Protein AF-A0A6A4H9E5-F1 (afdb_monomer_lite)

pLDDT: mean 71.9, std 19.58, range [33.72, 97.0]

Organism: NCBI:txid1447944

Secondary structure (DSSP, 8-state):
----SEEE-TT--EEEEE-S--S-STT--S-----EEEEE-TT--EEEEES---EEEESS--TT--EEEEEEEEHHHHHHHHTT-TT-SEEEEEEEE--TTS---EE-TT--EEEE----TT-HHHHHTEE-TT--EEEE---GGG--HHHHHHHHTTS-TTSEEEEE-SSTT-EEEEE--

Sequence (181 aa):
MLFASQRKFPELRQLQISSSENSPAIGFREEWHHPRFFVTCPKLRSLVVRNIDIALRFTQPCDGVEYIALQGISSACAALILGNCLNVQDIILNVTRAESSEWEPHTFHRARMLEIRSLKNRMGPMLDSFTMPELTDLLLYIPNTYRSPFYIYRIVRLIPLSQSSFLDSPHPSFNRLRNIG

Foldseek 3Di:
DPADQEEEDAADAEDEAEDPPPPLPPDDPDDDPFSQHEYEYQNHAEYHYYSDQHNDAYPAANLNHAYYAYASYALLSVQNVCQSHLQYAEYHDHHPYADLPRAAAGENARHQEYAYADCDPHCLSNLVSYAYPNHFWYWYFDAPVPPDVVSVVSVCVNDPVPFWDFDDDPDSGTTTIGGDD

Structure (mmCIF, N/CA/C/O backbone):
data_AF-A0A6A4H9E5-F1
#
_entry.id   AF-A0A6A4H9E5-F1
#
loop_
_atom_site.group_PDB
_atom_site.id
_atom_site.type_symbol
_atom_site.label_atom_id
_atom_site.label_alt_id
_atom_site.label_comp_id
_atom_site.label_asym_id
_atom_site.label_entity_id
_atom_site.label_seq_id
_atom_site.pdbx_PDB_ins_code
_atom_site.Cartn_x
_atom_site.Cartn_y
_atom_site.Cartn_z
_atom_site.occupancy
_atom_site.B_iso_or_equiv
_atom_site.auth_seq_id
_atom_site.auth_comp_id
_atom_site.auth_asym_id
_atom_site.auth_atom_id
_atom_site.pdbx_PDB_model_num
ATOM 1 N N . MET A 1 1 ? -5.402 26.306 -10.250 1.00 34.38 1 MET A N 1
ATOM 2 C CA . MET A 1 1 ? -4.949 26.730 -8.906 1.00 34.38 1 MET A CA 1
ATOM 3 C C . MET A 1 1 ? -5.918 26.143 -7.872 1.00 34.38 1 MET A C 1
ATOM 5 O O . MET A 1 1 ? -6.913 26.767 -7.551 1.00 34.38 1 MET A O 1
ATOM 9 N N . LEU A 1 2 ? -5.730 24.878 -7.469 1.00 42.91 2 LEU A N 1
ATOM 10 C CA . LEU A 1 2 ? -6.712 24.117 -6.666 1.00 42.91 2 LEU A CA 1
ATOM 11 C C . LEU A 1 2 ? -6.092 23.445 -5.432 1.00 42.91 2 LEU A C 1
ATOM 13 O O . LEU A 1 2 ? -6.755 22.655 -4.779 1.00 42.91 2 LEU A O 1
ATOM 17 N N . PHE A 1 3 ? -4.843 23.721 -5.065 1.00 45.25 3 PHE A N 1
ATOM 18 C CA . PHE A 1 3 ? -4.143 22.921 -4.055 1.00 45.25 3 PHE A CA 1
ATOM 19 C C . PHE A 1 3 ? -3.555 23.803 -2.954 1.00 45.25 3 PHE A C 1
ATOM 21 O O . PHE A 1 3 ? -2.383 24.155 -2.981 1.00 45.25 3 PHE A O 1
ATOM 28 N N . ALA A 1 4 ? -4.395 24.165 -1.981 1.00 49.25 4 ALA A N 1
ATOM 29 C CA . ALA A 1 4 ? -3.912 24.556 -0.662 1.00 49.25 4 ALA A CA 1
ATOM 30 C C . ALA A 1 4 ? -3.187 23.354 -0.032 1.00 49.25 4 ALA A C 1
ATOM 32 O O . ALA A 1 4 ? -3.650 22.216 -0.147 1.00 49.25 4 ALA A O 1
ATOM 33 N N . SER A 1 5 ? -2.047 23.620 0.598 1.00 60.50 5 SER A N 1
ATOM 34 C CA . SER A 1 5 ? -1.033 22.660 1.058 1.00 60.50 5 SER A CA 1
ATOM 35 C C . SER A 1 5 ? -1.523 21.610 2.061 1.00 60.50 5 SER A C 1
ATOM 37 O O . SER A 1 5 ? -0.853 20.598 2.246 1.00 60.50 5 SER A O 1
ATOM 39 N N . GLN A 1 6 ? -2.694 21.798 2.671 1.00 73.50 6 GLN A N 1
ATOM 40 C CA . GLN A 1 6 ? -3.292 20.841 3.595 1.00 73.50 6 GLN A CA 1
ATOM 41 C C . GLN A 1 6 ? -4.806 20.764 3.387 1.00 73.50 6 GLN A C 1
ATOM 43 O O . GLN A 1 6 ? -5.493 21.787 3.369 1.00 73.50 6 GLN A O 1
ATOM 48 N N . ARG A 1 7 ? -5.346 19.547 3.264 1.00 80.81 7 ARG A N 1
ATOM 49 C CA . ARG A 1 7 ? -6.793 19.307 3.164 1.00 80.81 7 ARG A CA 1
ATOM 50 C C . ARG A 1 7 ? -7.271 18.331 4.228 1.00 80.81 7 ARG A C 1
ATOM 52 O O . ARG A 1 7 ? -6.633 17.315 4.483 1.00 80.81 7 ARG A O 1
ATOM 59 N N . LYS A 1 8 ? -8.428 18.627 4.819 1.00 88.88 8 LYS A N 1
ATOM 60 C CA . LYS A 1 8 ? -9.086 17.773 5.812 1.00 88.88 8 LYS A CA 1
ATOM 61 C C . LYS A 1 8 ? -10.381 17.219 5.229 1.00 88.88 8 LYS A C 1
ATOM 63 O O . LYS A 1 8 ? -11.221 17.983 4.766 1.00 88.88 8 LYS A O 1
ATOM 68 N N . PHE A 1 9 ? -10.542 15.905 5.289 1.00 90.25 9 PHE A N 1
ATOM 69 C CA . PHE A 1 9 ? -11.733 15.182 4.862 1.00 90.25 9 PHE A CA 1
ATOM 70 C C . PHE A 1 9 ? -12.158 14.202 5.971 1.00 90.25 9 PHE A C 1
ATOM 72 O O . PHE A 1 9 ? -11.846 13.013 5.898 1.00 90.25 9 PHE A O 1
ATOM 79 N N . PRO A 1 10 ? -12.831 14.686 7.032 1.00 89.19 10 PRO A N 1
ATOM 80 C CA . PRO A 1 10 ? -13.083 13.904 8.248 1.00 89.19 10 PRO A CA 1
ATOM 81 C C . PRO A 1 10 ? -13.947 12.658 8.011 1.00 89.19 10 PRO A C 1
ATOM 83 O O . PRO A 1 10 ? -13.724 11.635 8.651 1.00 89.19 10 PRO A O 1
ATOM 86 N N . GLU A 1 11 ? -14.884 12.726 7.063 1.00 94.50 11 GLU A N 1
ATOM 87 C CA . GLU A 1 11 ? -15.836 11.649 6.755 1.00 94.50 11 GLU A CA 1
ATOM 88 C C . GLU A 1 11 ? -15.453 10.801 5.534 1.00 94.50 11 GLU A C 1
ATOM 90 O O . GLU A 1 11 ? -16.146 9.834 5.216 1.00 94.50 11 GLU A O 1
ATOM 95 N N . LEU A 1 12 ? -14.366 11.139 4.831 1.00 94.31 12 LEU A N 1
ATOM 96 C CA . LEU A 1 12 ? -13.992 10.449 3.598 1.00 94.31 12 LEU A CA 1
ATOM 97 C C . LEU A 1 12 ? -13.520 9.025 3.899 1.00 94.31 12 LEU A C 1
ATOM 99 O O . LEU A 1 12 ? -12.524 8.825 4.592 1.00 94.31 12 LEU A O 1
ATOM 103 N N . ARG A 1 13 ? -14.229 8.043 3.336 1.00 95.12 13 ARG A N 1
ATOM 104 C CA . ARG A 1 13 ? -13.921 6.612 3.486 1.00 95.12 13 ARG A CA 1
ATOM 105 C C . ARG A 1 13 ? -13.158 6.022 2.308 1.00 95.12 13 ARG A C 1
ATOM 107 O O . ARG A 1 13 ? -12.467 5.022 2.474 1.00 95.12 13 ARG A O 1
ATOM 114 N N . GLN A 1 14 ? -13.280 6.621 1.130 1.00 96.44 14 GLN A N 1
ATOM 115 C CA . GLN A 1 14 ? -12.666 6.128 -0.098 1.00 96.44 14 GLN A CA 1
ATOM 116 C C . GLN A 1 14 ? -11.970 7.282 -0.808 1.00 96.44 14 GLN A C 1
ATOM 118 O O . GLN A 1 14 ? -12.587 8.317 -1.056 1.00 96.44 14 GLN A O 1
ATOM 123 N N . LEU A 1 15 ? -10.692 7.105 -1.126 1.00 93.62 15 LEU A N 1
ATOM 124 C CA . LEU A 1 15 ? -9.904 8.066 -1.886 1.00 93.62 15 LEU A CA 1
ATOM 125 C C . LEU A 1 15 ? -9.330 7.366 -3.110 1.00 93.62 15 LEU A C 1
ATOM 127 O O . LEU A 1 15 ? -8.565 6.413 -2.986 1.00 93.62 15 LEU A O 1
ATOM 131 N N . GLN A 1 16 ? -9.688 7.866 -4.287 1.00 93.50 16 GLN A N 1
ATOM 132 C CA . GLN A 1 16 ? -9.100 7.439 -5.545 1.00 93.50 16 GLN A CA 1
ATOM 133 C C . GLN A 1 16 ? -8.450 8.633 -6.234 1.00 93.50 16 GLN A C 1
ATOM 135 O O . GLN A 1 16 ? -9.076 9.677 -6.403 1.00 93.50 16 GLN A O 1
ATOM 140 N N . ILE A 1 17 ? -7.198 8.461 -6.646 1.00 89.19 17 ILE A N 1
ATOM 141 C CA . ILE A 1 17 ? -6.439 9.446 -7.409 1.00 89.19 17 ILE A CA 1
ATOM 142 C C . ILE A 1 17 ? -5.889 8.739 -8.641 1.00 89.19 17 ILE A C 1
ATOM 144 O O . ILE A 1 17 ? -5.189 7.736 -8.535 1.00 89.19 17 ILE A O 1
ATOM 148 N N . SER A 1 18 ? -6.226 9.233 -9.824 1.00 88.19 18 SER A N 1
ATOM 149 C CA . SER A 1 18 ? -5.787 8.619 -11.072 1.00 88.19 18 SER A CA 1
ATOM 150 C C . SER A 1 18 ? -5.488 9.665 -12.128 1.00 88.19 18 SER A C 1
ATOM 152 O O . SER A 1 18 ? -6.238 10.632 -12.247 1.00 88.19 18 SER A O 1
ATOM 154 N N . SER A 1 19 ? -4.438 9.440 -12.916 1.00 82.12 19 SER A N 1
ATOM 155 C CA . SER A 1 19 ? -4.232 10.160 -14.175 1.00 82.12 19 SER A CA 1
ATOM 156 C C . SER A 1 19 ? -4.938 9.437 -15.324 1.00 82.12 19 SER A C 1
ATOM 158 O O . SER A 1 19 ? -4.949 8.205 -15.375 1.00 82.12 19 SER A O 1
ATOM 160 N N . SER A 1 20 ? -5.527 10.205 -16.244 1.00 70.06 20 SER A N 1
ATOM 161 C CA . SER A 1 20 ? -6.074 9.703 -17.513 1.00 70.06 20 SER A CA 1
ATOM 162 C C . SER A 1 20 ? -4.992 9.450 -18.564 1.00 70.06 20 SER A C 1
ATOM 164 O O . SER A 1 20 ? -5.273 8.856 -19.604 1.00 70.06 20 SER A O 1
ATOM 166 N N . GLU A 1 21 ? -3.760 9.894 -18.319 1.00 61.00 21 GLU A N 1
ATOM 167 C CA . GLU A 1 21 ? -2.638 9.604 -19.199 1.00 61.00 21 GLU A CA 1
ATOM 168 C C . GLU A 1 21 ? -2.262 8.123 -19.063 1.00 61.00 21 GLU A C 1
ATOM 170 O O . GLU A 1 21 ? -1.775 7.666 -18.031 1.00 61.00 21 GLU A O 1
ATOM 175 N N . ASN A 1 22 ? -2.485 7.356 -20.132 1.00 51.00 22 ASN A N 1
ATOM 176 C CA . ASN A 1 22 ? -2.105 5.941 -20.226 1.00 51.00 22 ASN A CA 1
ATOM 177 C C . ASN A 1 22 ? -0.584 5.726 -20.340 1.00 51.00 22 ASN A C 1
ATOM 179 O O . ASN A 1 22 ? -0.127 4.591 -20.479 1.00 51.00 22 ASN A O 1
ATOM 183 N N . SER A 1 23 ? 0.209 6.798 -20.300 1.00 49.47 23 SER A N 1
ATOM 184 C CA . SER A 1 23 ? 1.662 6.703 -20.282 1.00 49.47 23 SER A CA 1
ATOM 185 C C . SER A 1 23 ? 2.125 6.370 -18.862 1.00 49.47 23 SER A C 1
ATOM 187 O O . SER A 1 23 ? 1.837 7.135 -17.943 1.00 49.47 23 SER A O 1
ATOM 189 N N . PRO A 1 24 ? 2.862 5.265 -18.648 1.00 49.19 24 PRO A N 1
ATOM 190 C CA . PRO A 1 24 ? 3.414 4.926 -17.341 1.00 49.19 24 PRO A CA 1
ATOM 191 C C . PRO A 1 24 ? 4.461 5.968 -16.949 1.00 49.19 24 PRO A C 1
ATOM 193 O O . PRO A 1 24 ? 5.616 5.792 -17.324 1.00 49.19 24 PRO A O 1
ATOM 196 N N . ALA A 1 25 ? 4.056 7.050 -16.268 1.00 50.62 25 ALA A N 1
ATOM 197 C CA . ALA A 1 25 ? 4.900 8.155 -15.794 1.00 50.62 25 ALA A CA 1
ATOM 198 C C . ALA A 1 25 ? 6.181 8.324 -16.642 1.00 50.62 25 ALA A C 1
ATOM 200 O O . ALA A 1 25 ? 7.314 8.177 -16.167 1.00 50.62 25 ALA A O 1
ATOM 201 N N . ILE A 1 26 ? 6.011 8.502 -17.958 1.00 42.97 26 ILE A N 1
ATOM 202 C CA . ILE A 1 26 ? 7.140 8.672 -18.868 1.00 42.97 26 ILE A CA 1
ATOM 203 C C . ILE A 1 26 ? 7.577 10.121 -18.685 1.00 42.97 26 ILE A C 1
ATOM 205 O O . ILE A 1 26 ? 6.997 11.012 -19.290 1.00 42.97 26 ILE A O 1
ATOM 209 N N . GLY A 1 27 ? 8.584 10.363 -17.841 1.00 41.31 27 GLY A N 1
ATOM 210 C CA . GLY A 1 27 ? 9.395 11.574 -17.996 1.00 41.31 27 GLY A CA 1
ATOM 211 C C . GLY A 1 27 ? 9.860 12.331 -16.759 1.00 41.31 27 GLY A C 1
ATOM 212 O O . GLY A 1 27 ? 10.548 13.326 -16.942 1.00 41.31 27 GLY A O 1
ATOM 213 N N . PHE A 1 28 ? 9.588 11.911 -15.525 1.00 45.09 28 PHE A N 1
ATOM 214 C CA . PHE A 1 28 ? 10.080 12.686 -14.377 1.00 45.09 28 PHE A CA 1
ATOM 215 C C . PHE A 1 28 ? 11.443 12.151 -13.910 1.00 45.09 28 PHE A C 1
ATOM 217 O O . PHE A 1 28 ? 11.534 11.280 -13.050 1.00 45.09 28 PHE A O 1
ATOM 224 N N . ARG A 1 29 ? 12.515 12.607 -14.576 1.00 42.16 29 ARG A N 1
ATOM 225 C CA . ARG A 1 29 ? 13.909 12.447 -14.126 1.00 42.16 29 ARG A CA 1
ATOM 226 C C . ARG A 1 29 ? 14.150 13.337 -12.894 1.00 42.16 29 ARG A C 1
ATOM 228 O O . ARG A 1 29 ? 13.971 14.547 -12.970 1.00 42.16 29 ARG A O 1
ATOM 235 N N . GLU A 1 30 ? 14.520 12.690 -11.793 1.00 41.50 30 GLU A N 1
ATOM 236 C CA . GLU A 1 30 ? 15.472 13.081 -10.731 1.00 41.50 30 GLU A CA 1
ATOM 237 C C . GLU A 1 30 ? 15.403 14.439 -9.996 1.00 41.50 30 GLU A C 1
ATOM 239 O O . GLU A 1 30 ? 16.056 14.542 -8.965 1.00 41.50 30 GLU A O 1
ATOM 244 N N . GLU A 1 31 ? 14.603 15.445 -10.368 1.00 40.22 31 GLU A N 1
ATOM 245 C CA . GLU A 1 31 ? 14.681 16.766 -9.686 1.00 40.22 31 GLU A CA 1
ATOM 246 C C . GLU A 1 31 ? 13.339 17.459 -9.403 1.00 40.22 31 GLU A C 1
ATOM 248 O O . GLU A 1 31 ? 13.267 18.679 -9.251 1.00 40.22 31 GLU A O 1
ATOM 253 N N . TRP A 1 32 ? 12.235 16.717 -9.294 1.00 46.06 32 TRP A N 1
ATOM 254 C CA . TRP A 1 32 ? 10.946 17.348 -9.002 1.00 46.06 32 TRP A CA 1
ATOM 255 C C . TRP A 1 32 ? 10.646 17.360 -7.505 1.00 46.06 32 TRP A C 1
ATOM 257 O O . TRP A 1 32 ? 10.434 16.328 -6.868 1.00 46.06 32 TRP A O 1
ATOM 267 N N . HIS A 1 33 ? 10.532 18.573 -6.957 1.00 49.81 33 HIS A N 1
ATOM 268 C CA . HIS A 1 33 ? 9.726 18.856 -5.778 1.00 49.81 33 HIS A CA 1
ATOM 269 C C . HIS A 1 33 ? 8.286 18.405 -6.060 1.00 49.81 33 HIS A C 1
ATOM 271 O O . HIS A 1 33 ? 7.450 19.213 -6.467 1.00 49.81 33 HIS A O 1
ATOM 277 N N . HIS A 1 34 ? 7.992 17.110 -5.891 1.00 55.00 34 HIS A N 1
ATOM 278 C CA . HIS A 1 34 ? 6.627 16.609 -5.995 1.00 55.00 34 HIS A CA 1
ATOM 279 C C . HIS A 1 34 ? 5.751 17.505 -5.121 1.00 55.00 34 HIS A C 1
ATOM 281 O O . HIS A 1 34 ? 6.097 17.698 -3.945 1.00 55.00 34 HIS A O 1
ATOM 287 N N . PRO A 1 35 ? 4.660 18.078 -5.660 1.00 57.84 35 PRO A N 1
ATOM 288 C CA . PRO A 1 35 ? 3.748 18.852 -4.842 1.00 57.84 35 PRO A CA 1
ATOM 289 C C . PRO A 1 35 ? 3.337 17.966 -3.667 1.00 57.84 35 PRO A C 1
ATOM 291 O O . PRO A 1 35 ? 2.775 16.884 -3.840 1.00 57.84 35 PRO A O 1
ATOM 294 N N . ARG A 1 36 ? 3.750 18.376 -2.465 1.00 68.12 36 ARG A N 1
ATOM 295 C CA . ARG A 1 36 ? 3.487 17.623 -1.243 1.00 68.12 36 ARG A CA 1
ATOM 296 C C . ARG A 1 36 ? 2.039 17.875 -0.885 1.00 68.1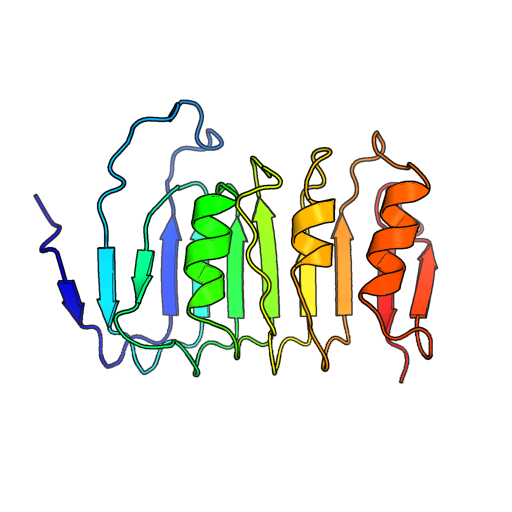2 36 ARG A C 1
ATOM 298 O O . ARG A 1 36 ? 1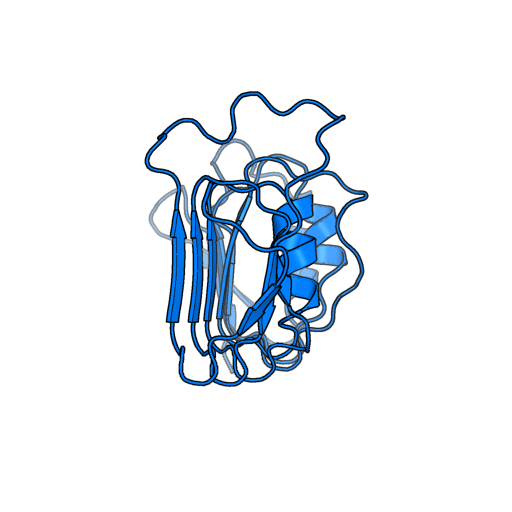.668 19.000 -0.551 1.00 68.12 36 ARG A O 1
ATOM 305 N N . PHE A 1 37 ? 1.231 16.831 -0.972 1.00 76.88 37 PHE A N 1
ATOM 306 C CA . PHE A 1 37 ? -0.167 16.901 -0.591 1.00 76.88 37 PHE A CA 1
ATOM 307 C C . PHE A 1 37 ? -0.298 16.356 0.816 1.00 76.88 37 PHE A C 1
ATOM 309 O O . PHE A 1 37 ? -0.113 15.161 1.026 1.00 76.88 37 PHE A O 1
ATOM 316 N N . PHE A 1 38 ? -0.616 17.228 1.769 1.00 83.50 38 PHE A N 1
ATOM 317 C CA . PHE A 1 38 ? -0.942 16.802 3.121 1.00 83.50 38 PHE A CA 1
ATOM 318 C C . PHE A 1 38 ? -2.449 16.609 3.235 1.00 83.50 38 PHE A C 1
ATOM 320 O O . PHE A 1 38 ? -3.228 17.549 3.045 1.00 83.50 38 PHE A O 1
ATOM 327 N N . VAL A 1 39 ? -2.867 15.385 3.536 1.00 87.12 39 VAL A N 1
ATOM 328 C CA . VAL A 1 39 ? -4.280 15.032 3.664 1.00 87.12 39 VAL A CA 1
ATOM 329 C C . VAL A 1 39 ? -4.555 14.466 5.052 1.00 87.12 39 VAL A C 1
ATOM 331 O O . VAL A 1 39 ? -3.798 13.655 5.580 1.00 87.12 39 VAL A O 1
ATOM 334 N N . THR A 1 40 ? -5.656 14.898 5.657 1.00 89.12 40 THR A N 1
ATOM 335 C CA . THR A 1 40 ? -6.182 14.341 6.906 1.00 89.12 40 THR A CA 1
ATOM 336 C C . THR A 1 40 ? -7.505 13.644 6.610 1.00 89.12 40 THR A C 1
ATOM 338 O O . THR A 1 40 ? -8.490 14.312 6.299 1.00 89.12 40 THR A O 1
ATOM 341 N N . CYS A 1 41 ? -7.551 12.318 6.709 1.00 91.75 41 CYS A N 1
ATOM 342 C CA . CYS A 1 41 ? -8.751 11.514 6.449 1.00 91.75 41 CYS A CA 1
ATOM 343 C C . CYS A 1 41 ? -8.859 10.361 7.469 1.00 91.75 41 CYS A C 1
ATOM 345 O O . CYS A 1 41 ? -8.541 9.217 7.154 1.00 91.75 41 CYS A O 1
ATOM 347 N N . PRO A 1 42 ? -9.291 10.649 8.712 1.00 90.62 42 PRO A N 1
ATOM 348 C CA . PRO A 1 42 ? -9.273 9.689 9.821 1.00 90.62 42 PRO A CA 1
ATOM 349 C C . PRO A 1 42 ? -10.199 8.481 9.617 1.00 90.62 42 PRO A C 1
ATOM 351 O O . PRO A 1 42 ? -10.007 7.452 10.254 1.00 90.62 42 PRO A O 1
ATOM 354 N N . LYS A 1 43 ? -11.211 8.596 8.748 1.00 94.06 43 LYS A N 1
ATOM 355 C CA . LYS A 1 43 ? -12.174 7.526 8.439 1.00 94.06 43 LYS A CA 1
ATOM 356 C C . LYS A 1 43 ? -11.864 6.786 7.133 1.00 94.06 43 LYS A C 1
ATOM 358 O O . LYS A 1 43 ? -12.714 6.025 6.666 1.00 94.06 43 LYS A O 1
ATOM 363 N N . LEU A 1 44 ? -10.687 7.004 6.539 1.00 95.31 44 LEU A N 1
ATOM 364 C CA . LEU A 1 44 ? -10.304 6.362 5.285 1.00 95.31 44 LEU A CA 1
ATOM 365 C C . LEU A 1 44 ? -10.218 4.840 5.468 1.00 95.31 44 LEU A C 1
ATOM 367 O O . LEU A 1 44 ? -9.576 4.361 6.396 1.00 95.31 44 LEU A O 1
ATOM 371 N N . ARG A 1 45 ? -10.873 4.098 4.572 1.00 96.31 45 ARG A N 1
ATOM 372 C CA . ARG A 1 45 ? -10.885 2.628 4.507 1.00 96.31 45 ARG A CA 1
ATOM 373 C C . ARG A 1 45 ? -10.236 2.101 3.229 1.00 96.31 45 ARG A C 1
ATOM 375 O O . ARG A 1 45 ? -9.619 1.046 3.253 1.00 96.31 45 ARG A O 1
ATOM 382 N N . SER A 1 46 ? -10.353 2.835 2.122 1.00 97.00 46 SER A N 1
ATOM 383 C CA . SER A 1 46 ? -9.834 2.421 0.814 1.00 97.00 46 SER A CA 1
ATOM 384 C C . SER A 1 46 ? -9.045 3.543 0.154 1.00 97.00 46 SER A C 1
ATOM 386 O O . SER A 1 46 ? -9.569 4.647 -0.018 1.00 97.00 46 SER A O 1
ATOM 388 N N . LEU A 1 47 ? -7.822 3.239 -0.281 1.00 95.88 47 LEU A N 1
ATOM 389 C CA . LEU A 1 47 ? -6.952 4.149 -1.022 1.00 95.88 47 LEU A CA 1
ATOM 390 C C . LEU A 1 47 ? -6.519 3.527 -2.350 1.00 95.88 47 LEU A C 1
ATOM 392 O O . LEU A 1 47 ? -5.941 2.445 -2.394 1.00 95.88 47 LEU A O 1
ATOM 396 N N . VAL A 1 48 ? -6.759 4.242 -3.444 1.00 94.62 48 VAL A N 1
ATOM 397 C CA . VAL A 1 48 ? -6.375 3.808 -4.787 1.00 94.62 48 VAL A CA 1
ATOM 398 C C . 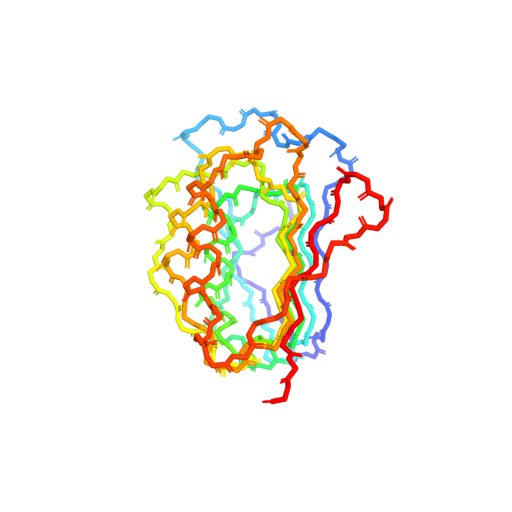VAL A 1 48 ? -5.608 4.920 -5.486 1.00 94.62 48 VAL A C 1
ATOM 400 O O . VAL A 1 48 ? -6.133 6.018 -5.658 1.00 94.62 48 VAL A O 1
ATOM 403 N N . VAL A 1 49 ? -4.386 4.634 -5.932 1.00 91.25 49 VAL A N 1
ATOM 404 C CA . VAL A 1 49 ? -3.569 5.563 -6.726 1.00 91.25 49 VAL A CA 1
ATOM 405 C C . VAL A 1 49 ? -3.167 4.891 -8.034 1.00 91.25 49 VAL A C 1
ATOM 407 O O . VAL A 1 49 ? -2.635 3.779 -8.016 1.00 91.25 49 VAL A O 1
ATOM 410 N N . ARG A 1 50 ? -3.460 5.532 -9.174 1.00 89.62 50 ARG A N 1
ATOM 411 C CA . ARG A 1 50 ? -3.226 4.959 -10.510 1.00 89.62 50 ARG A CA 1
ATOM 412 C C . ARG A 1 50 ? -2.519 5.914 -11.469 1.00 89.62 50 ARG A C 1
ATOM 414 O O . ARG A 1 50 ? -2.995 7.024 -11.689 1.00 89.62 50 ARG A O 1
ATOM 421 N N . ASN A 1 51 ? -1.447 5.438 -12.100 1.00 83.81 51 ASN A N 1
ATOM 422 C CA . ASN A 1 51 ? -0.719 6.100 -13.190 1.00 83.81 51 ASN A CA 1
ATOM 423 C C . ASN A 1 51 ? -0.281 7.540 -12.863 1.00 83.81 51 ASN A C 1
ATOM 425 O O . ASN A 1 51 ? -0.258 8.399 -13.741 1.00 83.81 51 ASN A O 1
ATOM 429 N N . ILE A 1 52 ? 0.013 7.835 -11.594 1.00 81.81 52 ILE A N 1
ATOM 430 C CA . ILE A 1 52 ? 0.415 9.174 -11.164 1.00 81.81 52 ILE A CA 1
ATOM 431 C C . ILE A 1 52 ? 1.364 9.107 -9.967 1.00 81.81 52 ILE A C 1
ATOM 433 O O . ILE A 1 52 ? 1.047 8.495 -8.948 1.00 81.81 52 ILE A O 1
ATOM 437 N N . ASP A 1 53 ? 2.506 9.780 -10.086 1.00 78.50 53 ASP A N 1
ATOM 438 C CA . ASP A 1 53 ? 3.473 9.918 -8.999 1.00 78.50 53 ASP A CA 1
ATOM 439 C C . ASP A 1 53 ? 3.172 11.176 -8.183 1.00 78.50 53 ASP A C 1
ATOM 441 O O . ASP A 1 53 ? 3.365 12.308 -8.637 1.00 78.50 53 ASP A O 1
ATOM 445 N N . ILE A 1 54 ? 2.686 10.973 -6.958 1.00 77.88 54 ILE A N 1
ATOM 446 C CA . ILE A 1 54 ? 2.304 12.039 -6.030 1.00 77.88 54 ILE A CA 1
ATOM 447 C C . ILE A 1 54 ? 2.949 11.822 -4.663 1.00 77.88 54 ILE A C 1
ATOM 449 O O . ILE A 1 54 ? 2.867 10.749 -4.078 1.00 77.88 54 ILE A O 1
ATOM 453 N N . ALA A 1 55 ? 3.525 12.873 -4.081 1.00 78.00 55 ALA A N 1
ATOM 454 C CA . ALA A 1 55 ? 3.980 12.834 -2.693 1.00 78.00 55 ALA A CA 1
ATOM 455 C C . ALA A 1 55 ? 2.788 13.025 -1.736 1.00 78.00 55 ALA A C 1
ATOM 457 O O . ALA A 1 55 ? 2.668 14.057 -1.068 1.00 78.00 55 ALA A O 1
ATOM 458 N N . LEU A 1 56 ? 1.878 12.045 -1.711 1.00 84.75 56 LEU A N 1
ATOM 459 C CA . LEU A 1 56 ? 0.702 12.035 -0.843 1.00 84.75 56 LEU A CA 1
ATOM 460 C C . LEU A 1 56 ? 1.108 11.664 0.585 1.00 84.75 56 LEU A C 1
ATOM 462 O O . LEU A 1 56 ? 1.391 10.506 0.876 1.00 84.75 56 LEU A O 1
ATOM 466 N N . ARG A 1 57 ? 1.114 12.647 1.484 1.00 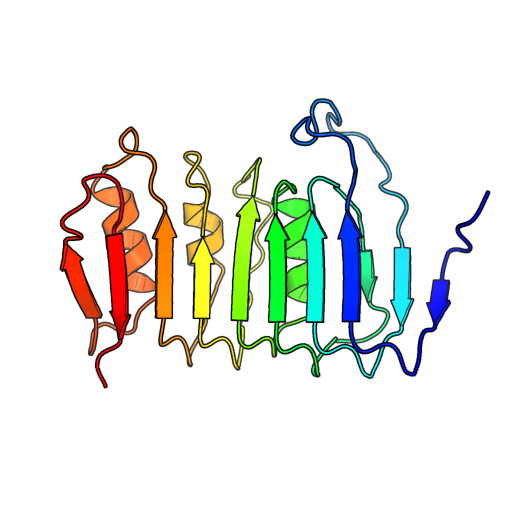84.94 57 ARG A N 1
ATOM 467 C CA . ARG A 1 57 ? 1.422 12.457 2.902 1.00 84.94 57 ARG A CA 1
ATOM 468 C C . ARG A 1 57 ? 0.160 12.580 3.731 1.00 84.94 57 ARG A C 1
ATOM 470 O O . ARG A 1 57 ? -0.611 13.530 3.578 1.00 84.94 57 ARG A O 1
ATOM 477 N N . PHE A 1 58 ? -0.016 11.659 4.663 1.00 87.62 58 PHE A N 1
ATOM 478 C CA . PHE A 1 58 ? -1.070 11.781 5.651 1.00 87.62 58 PHE A CA 1
ATOM 479 C C . PHE A 1 58 ? -0.543 12.543 6.863 1.00 87.62 58 PHE A C 1
ATOM 481 O O . PHE A 1 58 ? 0.606 12.388 7.266 1.00 87.62 58 PHE A O 1
ATOM 488 N N . THR A 1 59 ? -1.364 13.423 7.431 1.00 86.94 59 THR A N 1
ATOM 489 C CA . THR A 1 59 ? -0.971 14.188 8.630 1.00 86.94 59 THR A CA 1
ATOM 490 C C . THR A 1 59 ? -0.998 13.347 9.907 1.00 86.94 59 THR A C 1
ATOM 492 O O . THR A 1 59 ? -0.616 13.830 10.966 1.00 86.94 59 THR A O 1
ATOM 495 N N . GLN A 1 60 ? -1.522 12.128 9.817 1.00 85.12 60 GLN A N 1
ATOM 496 C CA . GLN A 1 60 ? -1.624 11.131 10.875 1.00 85.12 60 GLN A CA 1
ATOM 497 C C . GLN A 1 60 ? -1.581 9.735 10.231 1.00 85.12 60 GLN A C 1
ATOM 499 O O . GLN A 1 60 ? -1.967 9.620 9.060 1.00 85.12 60 GLN A O 1
ATOM 504 N N . PRO A 1 61 ? -1.182 8.685 10.968 1.00 86.00 61 PRO A N 1
ATOM 505 C CA . PRO A 1 61 ? -1.307 7.310 10.497 1.00 86.00 61 PRO A CA 1
ATOM 506 C C . PRO A 1 61 ? -2.740 6.986 10.058 1.00 86.00 61 PRO A C 1
ATOM 508 O O . PRO A 1 61 ? -3.724 7.423 10.664 1.00 86.00 61 PRO A O 1
ATOM 511 N N . CYS A 1 62 ? -2.856 6.229 8.973 1.00 88.38 62 CYS A N 1
ATOM 512 C CA . CYS A 1 62 ? -4.120 5.807 8.383 1.00 88.38 62 CYS A CA 1
ATOM 513 C C . CYS A 1 62 ? -4.505 4.404 8.867 1.00 88.38 62 CYS A C 1
ATOM 515 O O . CYS A 1 62 ? -4.681 3.484 8.073 1.00 88.38 62 CYS A O 1
ATOM 517 N N . ASP A 1 63 ? -4.651 4.245 10.184 1.00 87.56 63 ASP A N 1
ATOM 518 C CA . ASP A 1 63 ? -4.849 2.937 10.830 1.00 87.56 63 ASP A CA 1
ATOM 519 C C . ASP A 1 63 ? -6.160 2.234 10.458 1.00 87.56 63 ASP A C 1
ATOM 521 O O . ASP A 1 63 ? -6.294 1.024 10.623 1.00 87.56 63 ASP A O 1
ATOM 525 N N . GLY A 1 64 ? -7.143 2.994 9.971 1.00 90.25 64 GLY A N 1
ATOM 526 C CA . GLY A 1 64 ? -8.421 2.462 9.506 1.00 90.25 64 GLY A CA 1
ATOM 527 C C . GLY A 1 64 ? -8.396 1.932 8.074 1.00 90.25 64 GLY A C 1
ATOM 528 O O . GLY A 1 64 ? -9.380 1.322 7.662 1.00 90.25 64 GLY A O 1
ATOM 529 N N . VAL A 1 65 ? -7.328 2.170 7.306 1.00 94.38 65 VAL A N 1
ATOM 530 C CA . VAL A 1 65 ? -7.269 1.734 5.908 1.00 94.38 65 VAL A CA 1
ATOM 531 C C . VAL A 1 65 ? -7.192 0.219 5.863 1.00 94.38 65 VAL A C 1
ATOM 533 O O . VAL A 1 65 ? -6.325 -0.383 6.477 1.00 94.38 65 VAL A O 1
ATOM 536 N N . GLU A 1 66 ? -8.109 -0.386 5.124 1.00 95.81 66 GLU A N 1
ATOM 537 C CA . GLU A 1 66 ? -8.225 -1.831 4.944 1.00 95.81 66 GLU A CA 1
ATOM 538 C C . GLU A 1 66 ? -7.668 -2.248 3.586 1.00 95.81 66 GLU A C 1
ATOM 540 O O . GLU A 1 66 ? -7.041 -3.295 3.483 1.00 95.81 66 GLU A O 1
ATOM 545 N N . TYR A 1 67 ? -7.829 -1.400 2.566 1.00 96.50 67 TYR A N 1
ATOM 546 C CA . TYR A 1 67 ? -7.469 -1.714 1.188 1.00 96.50 67 TYR A CA 1
ATOM 547 C C . TYR A 1 67 ? -6.608 -0.620 0.551 1.00 96.50 67 TYR A C 1
ATOM 549 O O . TYR A 1 67 ? -6.976 0.562 0.551 1.00 96.50 67 TYR A O 1
ATOM 557 N N . ILE A 1 68 ? -5.487 -1.028 -0.047 1.00 95.94 68 ILE A N 1
ATOM 558 C CA . ILE A 1 68 ? -4.585 -0.165 -0.811 1.00 95.94 68 ILE A CA 1
ATOM 559 C C . ILE A 1 68 ? -4.302 -0.773 -2.179 1.00 95.94 68 ILE A C 1
ATOM 561 O O . ILE A 1 68 ? -3.819 -1.896 -2.289 1.00 95.94 68 ILE A O 1
ATOM 565 N N . ALA A 1 69 ? -4.511 0.013 -3.235 1.00 94.31 69 ALA A N 1
ATOM 566 C CA . ALA A 1 69 ? -4.073 -0.337 -4.581 1.00 94.31 69 ALA A CA 1
ATOM 567 C C . ALA A 1 69 ? -3.227 0.777 -5.197 1.00 94.31 69 ALA A C 1
ATOM 569 O O . ALA A 1 69 ? -3.724 1.868 -5.479 1.00 94.31 69 ALA A O 1
ATOM 570 N N . LEU A 1 70 ? -1.959 0.473 -5.456 1.00 91.88 70 LEU A N 1
ATOM 571 C CA . LEU A 1 70 ? -0.969 1.389 -6.007 1.00 91.88 70 LEU A CA 1
ATOM 572 C C . LEU A 1 70 ? -0.495 0.854 -7.352 1.00 91.88 70 LEU A C 1
ATOM 574 O O . LEU A 1 70 ? 0.215 -0.150 -7.418 1.00 91.88 70 LEU A O 1
ATOM 578 N N . GLN A 1 71 ? -0.937 1.483 -8.439 1.00 88.69 71 GLN A N 1
ATOM 579 C CA . GLN A 1 71 ? -0.766 0.937 -9.782 1.00 88.69 71 GLN A CA 1
ATOM 580 C C . GLN A 1 71 ? -0.179 1.957 -10.742 1.00 88.69 71 GLN A C 1
ATOM 582 O O . GLN A 1 71 ? -0.636 3.089 -10.801 1.00 88.69 71 GLN A O 1
ATOM 587 N N . GLY A 1 72 ? 0.808 1.559 -11.536 1.00 82.12 72 GLY A N 1
ATOM 588 C CA . GLY A 1 72 ? 1.416 2.470 -12.498 1.00 82.12 72 GLY A CA 1
ATOM 589 C C . GLY A 1 72 ? 2.220 3.604 -11.848 1.00 82.12 72 GLY A C 1
ATOM 590 O O . GLY A 1 72 ? 2.436 4.615 -12.506 1.00 82.12 72 GLY A O 1
ATOM 591 N N . ILE A 1 73 ? 2.641 3.451 -10.584 1.00 81.44 73 ILE A N 1
ATOM 592 C CA . ILE A 1 73 ? 3.397 4.462 -9.819 1.00 81.44 73 ILE A CA 1
ATOM 593 C C . ILE A 1 73 ? 4.853 4.027 -9.570 1.00 81.44 73 ILE A C 1
ATOM 595 O O . ILE A 1 73 ? 5.181 2.852 -9.752 1.00 81.44 73 ILE A O 1
ATOM 599 N N . SER A 1 74 ? 5.727 4.948 -9.162 1.00 81.69 74 SER A N 1
ATOM 600 C CA . SER A 1 74 ? 7.117 4.675 -8.752 1.00 81.69 74 SER A CA 1
ATOM 601 C C . SER A 1 74 ? 7.239 4.059 -7.353 1.00 81.69 74 SER A C 1
ATOM 603 O O . SER A 1 74 ? 6.326 4.163 -6.528 1.00 81.69 74 SER A O 1
ATOM 605 N N . SER A 1 75 ? 8.378 3.409 -7.067 1.00 81.00 75 SER A N 1
ATOM 606 C CA . SER A 1 75 ? 8.654 2.830 -5.745 1.00 81.00 75 SER A CA 1
ATOM 607 C C . SER A 1 75 ? 8.706 3.884 -4.646 1.00 81.00 75 SER A C 1
ATOM 609 O O . SER A 1 75 ? 8.088 3.666 -3.612 1.00 81.00 75 SER A O 1
ATOM 611 N N . ALA A 1 76 ? 9.319 5.046 -4.878 1.00 80.50 76 ALA A N 1
ATOM 612 C CA . ALA A 1 76 ? 9.368 6.139 -3.909 1.00 80.50 76 ALA A CA 1
ATOM 613 C C . ALA A 1 76 ? 7.965 6.602 -3.491 1.00 80.50 76 ALA A C 1
ATOM 615 O O . ALA A 1 76 ? 7.683 6.784 -2.305 1.00 80.50 76 ALA A O 1
ATOM 616 N N . CYS A 1 77 ? 7.059 6.755 -4.463 1.00 83.19 77 CYS A N 1
ATOM 617 C CA . CYS A 1 77 ? 5.668 7.108 -4.198 1.00 83.19 77 CYS A CA 1
ATOM 618 C C . CYS A 1 77 ? 4.954 6.001 -3.410 1.00 83.19 77 CYS A C 1
ATOM 620 O O . CYS A 1 77 ? 4.214 6.287 -2.466 1.00 83.19 77 CYS A O 1
ATOM 622 N N . ALA A 1 78 ? 5.179 4.739 -3.783 1.00 87.56 78 ALA A N 1
ATOM 623 C CA . ALA A 1 78 ? 4.560 3.601 -3.120 1.00 87.56 78 ALA A CA 1
ATOM 624 C C . ALA A 1 78 ? 5.032 3.444 -1.668 1.00 87.56 78 ALA A C 1
ATOM 626 O O . ALA A 1 78 ? 4.197 3.327 -0.772 1.00 87.56 78 ALA A O 1
ATOM 627 N N . ALA A 1 79 ? 6.344 3.506 -1.431 1.00 86.50 79 ALA A N 1
ATOM 628 C CA . ALA A 1 79 ? 6.956 3.422 -0.110 1.00 86.50 79 ALA A CA 1
ATOM 629 C C . ALA A 1 79 ? 6.426 4.521 0.819 1.00 86.50 79 ALA A C 1
ATOM 631 O O . ALA A 1 79 ? 5.973 4.239 1.927 1.00 86.50 79 ALA A O 1
ATOM 632 N N . LEU A 1 80 ? 6.369 5.764 0.331 1.00 86.12 80 LEU A N 1
ATOM 633 C CA . LEU A 1 80 ? 5.866 6.898 1.104 1.00 86.12 80 LEU A CA 1
ATOM 634 C C . LEU A 1 80 ? 4.393 6.733 1.513 1.00 86.12 80 LEU A C 1
ATOM 636 O O . LEU A 1 80 ? 4.025 7.064 2.642 1.00 86.12 80 LEU A O 1
ATOM 640 N N . ILE A 1 81 ? 3.541 6.226 0.619 1.00 89.88 81 ILE A N 1
ATOM 641 C CA . ILE A 1 81 ? 2.124 5.986 0.930 1.00 89.88 81 ILE A CA 1
ATOM 642 C C . ILE A 1 81 ? 1.978 4.827 1.923 1.00 89.88 81 ILE A C 1
ATOM 644 O O . ILE A 1 81 ? 1.258 4.954 2.916 1.00 89.88 81 ILE A O 1
ATOM 648 N N . LEU A 1 82 ? 2.672 3.714 1.675 1.00 90.44 82 LEU A N 1
ATOM 649 C CA . LEU A 1 82 ? 2.605 2.517 2.512 1.00 90.44 82 LEU A CA 1
ATOM 650 C C . LEU A 1 82 ? 3.117 2.765 3.933 1.00 90.44 82 LEU A C 1
ATOM 652 O O . LEU A 1 82 ? 2.494 2.285 4.879 1.00 90.44 82 LEU A O 1
ATOM 656 N N . GLY A 1 83 ? 4.158 3.584 4.103 1.00 88.94 83 GLY A N 1
ATOM 657 C CA . GLY A 1 83 ? 4.678 3.963 5.421 1.00 88.94 83 GLY A CA 1
ATOM 658 C C . GLY A 1 83 ? 3.658 4.683 6.317 1.00 88.94 83 GLY A C 1
ATOM 659 O O . GLY A 1 83 ? 3.820 4.714 7.532 1.00 88.94 83 GLY A O 1
ATOM 660 N N . ASN A 1 84 ? 2.570 5.223 5.753 1.00 89.19 84 ASN A N 1
ATOM 661 C CA . ASN A 1 84 ? 1.477 5.830 6.520 1.00 89.19 84 ASN A CA 1
ATOM 6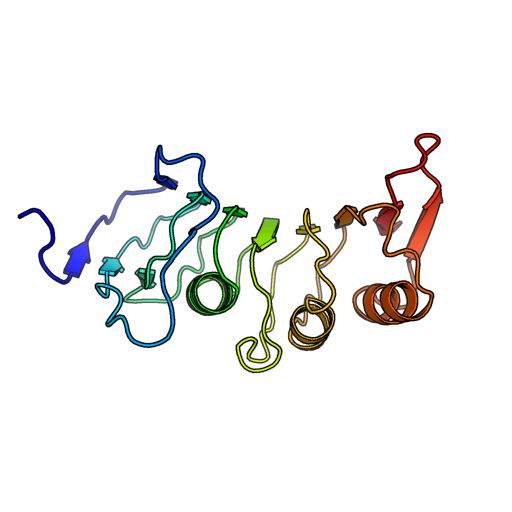62 C C . ASN A 1 84 ? 0.325 4.857 6.834 1.00 89.19 84 ASN A C 1
ATOM 664 O O . ASN A 1 84 ? -0.595 5.229 7.563 1.00 89.19 84 ASN A O 1
ATOM 668 N N . CYS A 1 85 ? 0.335 3.643 6.278 1.00 90.81 85 CYS A N 1
ATOM 669 C CA . CYS A 1 85 ? -0.804 2.721 6.289 1.00 90.81 85 CYS A CA 1
ATOM 670 C C . CYS A 1 85 ? -0.405 1.311 6.761 1.00 90.81 85 CYS A C 1
ATOM 672 O O . CYS A 1 85 ? -0.716 0.315 6.114 1.00 90.81 85 CYS A O 1
ATOM 674 N N . LEU A 1 86 ? 0.285 1.214 7.899 1.00 91.25 86 LEU A N 1
ATOM 675 C CA . LEU A 1 86 ? 0.857 -0.046 8.401 1.00 91.25 86 LEU A CA 1
ATOM 676 C C . LEU A 1 86 ? -0.184 -1.074 8.895 1.00 91.25 86 LEU A C 1
ATOM 678 O O . LEU A 1 86 ? 0.142 -2.239 9.093 1.00 91.25 86 LEU A O 1
ATOM 682 N N . ASN A 1 87 ? -1.444 -0.672 9.081 1.00 91.50 87 ASN A N 1
ATOM 683 C CA . ASN A 1 87 ? -2.543 -1.549 9.513 1.00 91.50 87 ASN A CA 1
ATOM 684 C C . ASN A 1 87 ? -3.450 -2.023 8.358 1.00 91.50 87 ASN A C 1
ATOM 686 O O . ASN A 1 87 ? -4.529 -2.563 8.609 1.00 91.50 87 ASN A O 1
ATOM 690 N N . VAL A 1 88 ? -3.016 -1.824 7.110 1.00 94.75 88 VAL A N 1
ATOM 691 C CA . VAL A 1 88 ? -3.725 -2.281 5.906 1.00 94.75 88 VAL A CA 1
ATOM 692 C C . VAL A 1 88 ? -3.863 -3.803 5.862 1.00 94.75 88 VAL A C 1
ATOM 694 O O . VAL A 1 88 ? -2.959 -4.513 6.296 1.00 94.75 88 VAL A O 1
ATOM 697 N N . GLN A 1 89 ? -4.992 -4.296 5.341 1.00 93.88 89 GLN A N 1
ATOM 698 C CA . GLN A 1 89 ? -5.270 -5.729 5.188 1.00 93.88 89 GLN A CA 1
ATOM 699 C C . GLN A 1 89 ? -4.895 -6.237 3.795 1.00 93.88 89 GLN A C 1
ATOM 701 O O . GLN A 1 89 ? -4.197 -7.244 3.679 1.00 93.88 89 GLN A O 1
ATOM 706 N N . ASP A 1 90 ? -5.298 -5.503 2.759 1.00 94.81 90 ASP A N 1
ATOM 707 C CA . ASP A 1 90 ? -5.108 -5.886 1.365 1.00 94.81 90 ASP A CA 1
ATOM 708 C C . ASP A 1 90 ? -4.229 -4.868 0.638 1.00 94.81 90 ASP A C 1
ATOM 710 O O . ASP A 1 90 ? -4.550 -3.675 0.570 1.00 94.81 90 ASP A O 1
ATOM 714 N N . ILE A 1 91 ? -3.128 -5.343 0.057 1.00 93.75 91 ILE A N 1
ATOM 715 C CA . ILE A 1 91 ? -2.161 -4.509 -0.656 1.00 93.75 91 ILE A CA 1
ATOM 716 C C . ILE A 1 91 ? -2.007 -5.012 -2.092 1.00 93.75 91 ILE A C 1
ATOM 718 O O . ILE A 1 91 ? -1.510 -6.109 -2.327 1.00 93.75 91 ILE A O 1
ATOM 722 N N . ILE A 1 92 ? -2.350 -4.174 -3.072 1.00 92.25 92 ILE A N 1
ATOM 723 C CA . ILE A 1 92 ? -2.097 -4.426 -4.495 1.00 92.25 92 ILE A CA 1
ATOM 724 C C . ILE A 1 92 ? -1.037 -3.454 -5.007 1.00 92.25 92 ILE A C 1
ATOM 726 O O . ILE A 1 92 ? -1.256 -2.242 -5.048 1.00 92.25 92 ILE A O 1
ATOM 730 N N . LEU A 1 93 ? 0.086 -3.989 -5.478 1.00 88.69 93 LEU A N 1
ATOM 731 C CA . LEU A 1 93 ? 1.222 -3.243 -6.007 1.00 88.69 93 LEU A CA 1
ATOM 732 C C . LEU A 1 93 ? 1.456 -3.555 -7.481 1.00 88.69 93 LEU A C 1
ATOM 734 O O . LEU A 1 93 ? 1.672 -4.691 -7.896 1.00 88.69 93 LEU A O 1
ATOM 738 N N . ASN A 1 94 ? 1.482 -2.507 -8.291 1.00 85.56 94 ASN A N 1
ATOM 739 C CA . ASN A 1 94 ? 1.979 -2.543 -9.655 1.00 85.56 94 ASN A CA 1
ATOM 740 C C . ASN A 1 94 ? 2.908 -1.346 -9.859 1.00 85.56 94 ASN A C 1
ATOM 742 O O . ASN A 1 94 ? 2.477 -0.280 -10.298 1.00 85.56 94 ASN A O 1
ATOM 746 N N . VAL A 1 95 ? 4.172 -1.520 -9.481 1.00 77.62 95 VAL A N 1
ATOM 747 C CA . VAL A 1 95 ? 5.174 -0.454 -9.488 1.00 77.62 95 VAL A CA 1
ATOM 748 C C . VAL A 1 95 ? 5.942 -0.463 -10.816 1.00 77.62 95 VAL A C 1
ATOM 750 O O . VAL A 1 95 ? 6.337 -1.516 -11.328 1.00 77.62 95 VAL A O 1
ATOM 753 N N . THR A 1 96 ? 6.145 0.714 -11.411 1.00 72.38 96 THR A N 1
ATOM 754 C CA . THR A 1 96 ? 6.739 0.866 -12.754 1.00 72.38 96 THR A CA 1
ATOM 755 C C . THR A 1 96 ? 8.262 0.982 -12.740 1.00 72.38 96 THR A C 1
ATOM 757 O O . THR A 1 96 ? 8.898 0.639 -13.747 1.00 72.38 96 THR A O 1
ATOM 760 N N . ARG A 1 97 ? 8.842 1.435 -11.622 1.00 67.00 97 ARG A N 1
ATOM 761 C CA . ARG A 1 97 ? 10.282 1.556 -11.345 1.00 67.00 97 ARG A CA 1
ATOM 762 C C . ARG A 1 97 ? 10.509 1.176 -9.891 1.00 67.00 97 ARG A C 1
ATOM 764 O O . ARG A 1 97 ? 9.869 1.765 -9.035 1.00 67.00 97 ARG A O 1
ATOM 771 N N . ALA A 1 98 ? 11.354 0.182 -9.652 1.00 61.16 98 ALA A N 1
ATOM 772 C CA . ALA A 1 98 ? 11.761 -0.223 -8.317 1.00 61.16 98 ALA A CA 1
ATOM 773 C C . ALA A 1 98 ? 13.260 0.039 -8.188 1.00 61.16 98 ALA A C 1
ATOM 775 O O . ALA A 1 98 ? 14.050 -0.584 -8.900 1.00 61.16 98 ALA A O 1
ATOM 776 N N . GLU A 1 99 ? 13.652 0.980 -7.341 1.00 64.50 99 GLU A N 1
ATOM 777 C CA . GLU A 1 99 ? 15.053 1.191 -6.974 1.00 64.50 99 GLU A CA 1
ATOM 778 C C . GLU A 1 99 ? 15.298 0.671 -5.557 1.00 64.50 99 GLU A C 1
ATOM 780 O O . GLU A 1 99 ? 14.420 0.716 -4.696 1.00 64.50 99 GLU A O 1
ATOM 785 N N . SER A 1 100 ? 16.474 0.086 -5.322 1.00 58.88 100 SER A N 1
ATOM 786 C CA . SER A 1 100 ? 16.762 -0.662 -4.091 1.00 58.88 100 SER A CA 1
ATOM 787 C C . SER A 1 100 ? 16.852 0.211 -2.840 1.00 58.88 100 SER A C 1
ATOM 789 O O . SER A 1 100 ? 16.709 -0.311 -1.743 1.00 58.88 100 SER A O 1
ATOM 791 N N . SER A 1 101 ? 17.103 1.512 -2.990 1.00 61.84 101 SER A N 1
ATOM 792 C CA . SER A 1 101 ? 17.271 2.469 -1.889 1.00 61.84 101 SER A CA 1
ATOM 793 C C . SER A 1 101 ? 15.963 3.069 -1.373 1.00 61.84 101 SER A C 1
ATOM 795 O O . SER A 1 101 ? 15.988 3.794 -0.386 1.00 61.84 101 SER A O 1
ATOM 797 N N . GLU A 1 102 ? 14.833 2.813 -2.033 1.00 70.56 102 GLU A N 1
ATOM 798 C CA . GLU A 1 102 ? 13.577 3.522 -1.752 1.00 70.56 102 GLU A CA 1
ATOM 799 C C . GLU A 1 102 ? 12.659 2.783 -0.768 1.00 70.56 102 GLU A C 1
ATOM 801 O O . GLU A 1 102 ? 11.634 3.323 -0.359 1.00 70.56 102 GLU A O 1
ATOM 806 N N . TRP A 1 103 ? 13.014 1.554 -0.384 1.00 75.94 103 TRP A N 1
ATOM 807 C CA . TRP A 1 103 ? 12.191 0.698 0.468 1.00 75.94 103 TRP A CA 1
ATOM 808 C C . TRP A 1 103 ? 12.762 0.607 1.875 1.00 75.94 103 TRP A C 1
ATOM 810 O O . TRP A 1 103 ? 13.657 -0.195 2.148 1.00 75.94 103 TRP A O 1
ATOM 820 N N . GLU A 1 104 ? 12.210 1.405 2.779 1.00 80.38 104 GLU A N 1
ATOM 821 C CA . GLU A 1 104 ? 12.492 1.275 4.204 1.00 80.38 104 GLU A CA 1
ATOM 822 C C . GLU A 1 104 ? 11.810 0.028 4.789 1.00 80.38 104 GLU A C 1
ATOM 824 O O . GLU A 1 104 ? 10.737 -0.369 4.317 1.00 80.38 104 GLU A O 1
ATOM 829 N N . PRO A 1 105 ? 12.405 -0.602 5.818 1.00 83.12 105 PRO A N 1
ATOM 830 C CA . PRO A 1 105 ? 11.765 -1.698 6.525 1.00 83.12 105 PRO A CA 1
ATOM 831 C C . PRO A 1 105 ? 10.419 -1.284 7.134 1.00 83.12 105 PRO A C 1
ATOM 833 O O . PRO A 1 105 ? 10.337 -0.331 7.913 1.00 83.12 105 PRO A O 1
ATOM 836 N N . HIS A 1 106 ? 9.361 -2.027 6.816 1.00 85.62 106 HIS A N 1
ATOM 837 C CA . HIS A 1 106 ? 8.011 -1.798 7.318 1.00 85.62 106 HIS A CA 1
ATOM 838 C C . HIS A 1 106 ? 7.377 -3.098 7.805 1.00 85.62 106 HIS A C 1
ATOM 840 O O . HIS A 1 106 ? 7.437 -4.132 7.137 1.00 85.62 106 HIS A O 1
ATOM 846 N N . THR A 1 107 ? 6.710 -3.021 8.956 1.00 88.81 107 THR A N 1
ATOM 847 C CA . THR A 1 107 ? 5.879 -4.107 9.477 1.00 88.81 107 THR A CA 1
ATOM 848 C C . THR A 1 107 ? 4.419 -3.771 9.221 1.00 88.81 107 THR A C 1
ATOM 850 O O . THR A 1 107 ? 3.895 -2.833 9.818 1.00 88.81 107 THR A O 1
ATOM 853 N N . PHE A 1 108 ? 3.755 -4.534 8.354 1.00 90.50 108 PHE A N 1
ATOM 854 C CA . PHE A 1 108 ? 2.319 -4.405 8.135 1.00 90.50 108 PHE A CA 1
ATOM 855 C C . PHE A 1 108 ? 1.585 -5.366 9.062 1.00 90.50 108 PHE A C 1
ATOM 857 O O . PHE A 1 108 ? 1.511 -6.568 8.809 1.00 90.50 108 PHE A O 1
ATOM 864 N N . HIS A 1 109 ? 1.068 -4.831 10.164 1.00 88.62 109 HIS A N 1
ATOM 865 C CA . HIS A 1 109 ? 0.567 -5.625 11.285 1.00 88.62 109 HIS A CA 1
ATOM 866 C C . HIS A 1 109 ? -0.637 -6.498 10.929 1.00 88.62 109 HIS A C 1
ATOM 868 O O . HIS A 1 109 ? -0.816 -7.542 11.541 1.00 88.62 109 HIS A O 1
ATOM 874 N N . ARG A 1 110 ? -1.452 -6.070 9.959 1.00 91.62 110 ARG A N 1
ATOM 875 C CA . ARG A 1 110 ? -2.718 -6.721 9.588 1.00 91.62 110 ARG A CA 1
ATOM 876 C C . ARG A 1 110 ? -2.779 -7.155 8.130 1.00 91.62 110 ARG A C 1
ATOM 878 O O . ARG A 1 110 ? -3.847 -7.557 7.676 1.00 91.62 110 ARG A O 1
ATOM 885 N N . ALA A 1 111 ? -1.673 -7.040 7.394 1.00 90.75 111 ALA A N 1
ATOM 886 C CA . ALA A 1 111 ? -1.660 -7.385 5.980 1.00 90.75 111 ALA A CA 1
ATOM 887 C C . ALA A 1 111 ? -1.861 -8.892 5.826 1.00 90.75 111 ALA A C 1
ATOM 889 O O . ALA A 1 111 ? -1.013 -9.678 6.245 1.00 90.75 111 ALA A O 1
ATOM 890 N N . ARG A 1 112 ? -2.990 -9.268 5.225 1.00 89.88 112 ARG A N 1
ATOM 891 C CA . ARG A 1 112 ? -3.387 -10.651 4.938 1.00 89.88 112 ARG A CA 1
ATOM 892 C C . ARG A 1 112 ? -3.166 -11.005 3.483 1.00 89.88 112 ARG A C 1
ATOM 894 O O . ARG A 1 112 ? -2.829 -12.146 3.182 1.00 89.88 112 ARG A O 1
ATOM 901 N N . MET A 1 113 ? -3.305 -10.026 2.593 1.00 90.12 113 MET A N 1
ATOM 902 C CA . MET A 1 113 ? -3.136 -10.217 1.162 1.00 90.12 113 MET A CA 1
ATOM 903 C C . MET A 1 113 ? -2.122 -9.228 0.593 1.00 90.12 113 MET A C 1
ATOM 905 O O . MET A 1 113 ? -2.239 -8.014 0.772 1.00 90.12 113 MET A O 1
ATOM 909 N N . LEU A 1 114 ? -1.149 -9.762 -0.143 1.00 88.25 114 LEU A N 1
ATOM 910 C CA . LEU A 1 114 ? -0.225 -8.993 -0.966 1.00 88.25 114 LEU A CA 1
ATOM 911 C C . LEU A 1 114 ? -0.294 -9.481 -2.414 1.00 88.25 114 LEU A C 1
ATOM 913 O O . LEU A 1 114 ? -0.015 -10.640 -2.719 1.00 88.25 114 LEU A O 1
ATOM 917 N N . GLU A 1 115 ? -0.615 -8.574 -3.328 1.00 87.56 115 GLU A N 1
ATOM 918 C CA . GLU A 1 115 ? -0.629 -8.817 -4.763 1.00 87.56 115 GLU A CA 1
ATOM 919 C C . GLU A 1 115 ? 0.407 -7.942 -5.473 1.00 87.56 115 GLU A C 1
ATOM 921 O O . GLU A 1 115 ? 0.379 -6.721 -5.356 1.00 87.56 115 GLU A O 1
ATOM 926 N N . ILE A 1 116 ? 1.296 -8.543 -6.266 1.00 83.88 116 ILE A N 1
ATOM 927 C CA . ILE A 1 116 ? 2.351 -7.840 -7.009 1.00 83.88 116 ILE A CA 1
ATOM 928 C C . ILE A 1 116 ? 2.217 -8.146 -8.499 1.00 83.88 116 ILE A C 1
ATOM 930 O O . ILE A 1 116 ? 2.474 -9.266 -8.938 1.00 83.88 116 ILE A O 1
ATOM 934 N N . ARG A 1 117 ? 1.832 -7.142 -9.297 1.00 77.12 117 ARG A N 1
ATOM 935 C CA . ARG A 1 117 ? 1.498 -7.298 -10.727 1.00 77.12 117 ARG A CA 1
ATOM 936 C C . ARG A 1 117 ? 2.634 -6.990 -11.716 1.00 77.12 117 ARG A C 1
ATOM 938 O O . ARG A 1 117 ? 2.433 -7.099 -12.921 1.00 77.12 117 ARG A O 1
ATOM 945 N N . SER A 1 118 ? 3.816 -6.599 -11.245 1.00 68.06 118 SER A N 1
ATOM 946 C CA . SER A 1 118 ? 4.964 -6.271 -12.101 1.00 68.06 118 SER A CA 1
ATOM 947 C C . SER A 1 118 ? 6.261 -6.669 -11.410 1.00 68.06 118 SER A C 1
ATOM 949 O O . SER A 1 118 ? 6.571 -6.153 -10.344 1.00 68.06 118 SER A O 1
ATOM 951 N N . LEU A 1 119 ? 7.038 -7.560 -12.029 1.00 60.59 119 LEU A N 1
ATOM 952 C CA . LEU A 1 119 ? 8.402 -7.885 -11.609 1.00 60.59 119 LEU A CA 1
ATOM 953 C C . LEU A 1 119 ? 9.396 -7.428 -12.678 1.00 60.59 119 LEU A C 1
ATOM 955 O O . LEU A 1 119 ? 10.066 -8.234 -13.319 1.00 60.59 119 LEU A O 1
ATOM 959 N N . LYS A 1 120 ? 9.526 -6.111 -12.873 1.00 59.09 120 LYS A N 1
ATOM 960 C CA . LYS A 1 120 ? 10.809 -5.593 -13.372 1.00 59.09 120 LYS A CA 1
ATOM 961 C C . LYS A 1 120 ? 11.881 -5.964 -12.336 1.00 59.09 120 LYS A C 1
ATOM 963 O O . LYS A 1 120 ? 11.584 -5.952 -11.145 1.00 59.09 120 LYS A O 1
ATOM 968 N N . ASN A 1 121 ? 13.096 -6.284 -12.789 1.00 54.25 121 ASN A N 1
ATOM 969 C CA . ASN A 1 121 ? 14.232 -6.924 -12.085 1.00 54.25 121 ASN A CA 1
ATOM 970 C C . ASN A 1 121 ? 14.682 -6.397 -10.688 1.00 54.25 121 ASN A C 1
ATOM 972 O O . ASN A 1 121 ? 15.775 -6.723 -10.235 1.00 54.25 121 ASN A O 1
ATOM 976 N N . ARG A 1 122 ? 13.923 -5.543 -9.996 1.00 61.22 122 ARG A N 1
ATOM 977 C CA . ARG A 1 122 ? 14.384 -4.784 -8.826 1.00 61.22 122 ARG A CA 1
ATOM 978 C C . ARG A 1 122 ? 13.381 -4.680 -7.670 1.00 61.22 122 ARG A C 1
ATOM 980 O O . ARG A 1 122 ? 13.605 -3.895 -6.761 1.00 61.22 122 ARG A O 1
ATOM 987 N N . MET A 1 123 ? 12.304 -5.470 -7.657 1.00 65.50 123 MET A N 1
ATOM 988 C CA . MET A 1 123 ? 11.366 -5.494 -6.515 1.00 65.50 123 MET A CA 1
ATOM 989 C C . MET A 1 123 ? 11.779 -6.440 -5.373 1.00 65.50 123 MET A C 1
ATOM 991 O O . MET A 1 123 ? 11.165 -6.414 -4.316 1.00 65.50 123 MET A O 1
ATOM 995 N N . GLY A 1 124 ? 12.835 -7.245 -5.541 1.00 66.88 124 GLY A N 1
ATOM 996 C CA . GLY A 1 124 ? 13.368 -8.104 -4.471 1.00 66.88 124 GLY A CA 1
ATOM 997 C C . GLY A 1 124 ? 13.702 -7.347 -3.174 1.00 66.88 124 GLY A C 1
ATOM 998 O O . GLY A 1 124 ? 13.250 -7.773 -2.119 1.00 66.88 124 GLY A O 1
ATOM 999 N N . PRO A 1 125 ? 14.417 -6.206 -3.236 1.00 71.00 125 PRO A N 1
ATOM 1000 C CA . PRO A 1 125 ? 14.661 -5.360 -2.068 1.00 71.00 125 PRO A CA 1
ATOM 1001 C C . PRO A 1 125 ? 13.388 -4.875 -1.361 1.00 71.00 125 PRO A C 1
ATOM 1003 O O . PRO A 1 125 ? 13.377 -4.826 -0.142 1.00 71.00 125 PRO A O 1
ATOM 1006 N N . MET A 1 126 ? 12.302 -4.578 -2.092 1.00 78.06 126 MET A N 1
ATOM 1007 C CA . MET A 1 126 ? 11.020 -4.207 -1.469 1.00 78.06 126 MET A CA 1
ATOM 1008 C C . MET A 1 126 ? 10.499 -5.328 -0.579 1.00 78.06 126 MET A C 1
ATOM 1010 O O . MET A 1 126 ? 10.080 -5.090 0.547 1.00 78.06 126 MET A O 1
ATOM 1014 N N . LEU A 1 127 ? 10.501 -6.546 -1.120 1.00 75.94 127 LEU A N 1
ATOM 1015 C CA . LEU A 1 127 ? 10.019 -7.717 -0.411 1.00 75.94 127 LEU A CA 1
ATOM 1016 C C . LEU A 1 127 ? 10.839 -7.953 0.859 1.00 75.94 127 LEU A C 1
ATOM 1018 O O . LEU A 1 127 ? 10.260 -8.146 1.919 1.00 75.94 127 LEU A O 1
ATOM 1022 N N . ASP A 1 128 ? 12.167 -7.843 0.776 1.00 76.38 128 ASP A N 1
ATOM 1023 C CA . ASP A 1 128 ? 13.042 -7.983 1.946 1.00 76.38 128 ASP A CA 1
ATOM 1024 C C . ASP A 1 128 ? 12.790 -6.899 3.015 1.00 76.38 128 ASP A C 1
ATOM 1026 O O . ASP A 1 128 ? 13.048 -7.132 4.196 1.00 76.38 128 ASP A O 1
ATOM 1030 N N . SER A 1 129 ? 12.270 -5.732 2.622 1.00 80.56 129 SER A N 1
ATOM 1031 C CA . SER A 1 129 ? 11.897 -4.652 3.539 1.00 80.56 129 SER A CA 1
ATOM 1032 C C . SER A 1 129 ? 10.523 -4.852 4.192 1.00 80.56 129 SER A C 1
ATOM 1034 O O . SER A 1 129 ? 10.176 -4.106 5.104 1.00 80.56 129 SER A O 1
ATOM 1036 N N . PHE A 1 130 ? 9.707 -5.821 3.773 1.00 85.44 130 PHE A N 1
ATOM 1037 C CA . PHE A 1 130 ? 8.357 -6.003 4.311 1.00 85.44 130 PHE A CA 1
ATOM 1038 C C . PHE A 1 130 ? 8.282 -7.165 5.299 1.00 85.44 130 PHE A C 1
ATOM 1040 O O . PHE A 1 130 ? 8.630 -8.299 4.991 1.00 85.44 130 PHE A O 1
ATOM 1047 N N . THR A 1 131 ? 7.738 -6.889 6.482 1.00 86.12 131 THR A N 1
ATOM 1048 C CA . THR A 1 131 ? 7.336 -7.907 7.458 1.00 86.12 131 THR A CA 1
ATOM 1049 C C . THR A 1 131 ? 5.815 -7.923 7.554 1.00 86.12 131 THR A C 1
ATOM 1051 O O . THR A 1 131 ? 5.204 -6.902 7.858 1.00 86.12 131 THR A O 1
ATOM 1054 N N . MET A 1 132 ? 5.187 -9.069 7.290 1.00 88.00 132 MET A N 1
ATOM 1055 C CA . MET A 1 132 ? 3.724 -9.218 7.286 1.00 88.00 132 MET A CA 1
ATOM 1056 C C . MET A 1 132 ? 3.323 -10.468 8.086 1.00 88.00 132 MET A C 1
ATOM 1058 O O . MET A 1 132 ? 3.159 -11.536 7.502 1.00 88.00 132 MET A O 1
ATOM 1062 N N . PRO A 1 133 ? 3.209 -10.378 9.427 1.00 84.88 133 PRO A N 1
ATOM 1063 C CA . PRO A 1 133 ? 2.987 -11.551 10.278 1.00 84.88 133 PRO A CA 1
ATOM 1064 C C . PRO A 1 133 ? 1.668 -12.288 10.010 1.00 84.88 133 PRO A C 1
ATOM 1066 O O . PRO A 1 133 ? 1.589 -13.489 10.241 1.00 84.88 133 PRO A O 1
ATOM 1069 N N . GLU A 1 134 ? 0.644 -11.576 9.530 1.00 87.75 134 GLU A N 1
ATOM 1070 C CA . GLU A 1 134 ? -0.690 -12.121 9.239 1.00 87.75 134 GLU A CA 1
ATOM 1071 C C . GLU A 1 134 ? -0.886 -12.502 7.758 1.00 87.75 134 GLU A C 1
ATOM 1073 O O . GLU A 1 134 ? -2.016 -12.748 7.340 1.00 87.75 134 GLU A O 1
ATOM 1078 N N . LEU A 1 135 ? 0.179 -12.548 6.945 1.00 86.75 135 LEU A N 1
ATOM 1079 C CA . LEU A 1 135 ? 0.059 -12.786 5.504 1.00 86.75 135 LEU A CA 1
ATOM 1080 C C . LEU A 1 135 ? -0.446 -14.208 5.208 1.00 86.75 135 LEU A C 1
ATOM 1082 O O . LEU A 1 135 ? 0.239 -15.199 5.468 1.00 86.75 135 LEU A O 1
ATOM 1086 N N . THR A 1 136 ? -1.626 -14.309 4.596 1.00 83.94 136 THR A N 1
ATOM 1087 C CA . THR A 1 136 ? -2.236 -15.575 4.160 1.00 83.94 136 THR A CA 1
ATOM 1088 C C . THR A 1 136 ? -2.214 -15.748 2.642 1.00 83.94 136 THR A C 1
ATOM 1090 O O . THR A 1 136 ? -2.155 -16.868 2.136 1.00 83.94 136 THR A O 1
ATOM 1093 N N . ASP A 1 137 ? -2.222 -14.656 1.882 1.00 80.62 137 ASP A N 1
ATOM 1094 C CA . ASP A 1 137 ? -2.327 -14.696 0.428 1.00 80.62 137 ASP A CA 1
ATOM 1095 C C . ASP A 1 137 ? -1.220 -13.870 -0.228 1.00 80.62 137 ASP A C 1
ATOM 1097 O O . ASP A 1 137 ? -1.138 -12.655 -0.050 1.00 80.62 137 ASP A O 1
ATOM 1101 N N . LEU A 1 138 ? -0.391 -14.527 -1.046 1.00 82.81 138 LEU A N 1
ATOM 1102 C CA . LEU A 1 138 ? 0.651 -13.875 -1.837 1.00 82.81 138 LEU A CA 1
ATOM 1103 C C . LEU A 1 138 ? 0.447 -14.170 -3.327 1.00 82.81 138 LEU A C 1
ATOM 1105 O O . LEU A 1 138 ? 0.664 -15.278 -3.822 1.00 82.81 138 LEU A O 1
ATOM 1109 N N . LEU A 1 139 ? 0.029 -13.150 -4.068 1.00 80.31 139 LEU A N 1
ATOM 1110 C CA . LEU A 1 139 ? -0.262 -13.227 -5.497 1.00 80.31 139 LEU A CA 1
ATOM 1111 C C . LEU A 1 139 ? 0.847 -12.534 -6.282 1.00 80.31 139 LEU A C 1
ATOM 1113 O O . LEU A 1 139 ? 1.022 -11.324 -6.175 1.00 80.31 139 LEU A O 1
ATOM 1117 N N . LEU A 1 140 ? 1.584 -13.281 -7.102 1.00 75.69 140 LEU A N 1
ATOM 1118 C CA . LEU A 1 140 ? 2.719 -12.743 -7.850 1.00 75.69 140 LEU A CA 1
ATOM 1119 C C . LEU A 1 140 ? 2.548 -12.977 -9.343 1.00 75.69 140 LEU A C 1
ATOM 1121 O O . LEU A 1 140 ? 2.458 -14.110 -9.813 1.00 75.69 140 LEU A O 1
ATOM 1125 N N . TYR A 1 141 ? 2.570 -11.890 -10.105 1.00 73.50 141 TYR A N 1
ATOM 1126 C CA . TYR A 1 141 ? 2.510 -11.938 -11.558 1.00 73.50 141 TYR A CA 1
ATOM 1127 C C . TYR A 1 141 ? 3.920 -11.729 -12.086 1.00 73.50 141 TYR A C 1
ATOM 1129 O O . TYR A 1 141 ? 4.436 -10.611 -12.155 1.00 73.50 141 TYR A O 1
ATOM 1137 N N . ILE A 1 142 ? 4.556 -12.846 -12.423 1.00 64.94 142 ILE A N 1
ATOM 1138 C CA . ILE A 1 142 ? 5.916 -12.883 -12.949 1.00 64.94 142 ILE A CA 1
ATOM 1139 C C . ILE A 1 142 ? 5.820 -12.930 -14.476 1.00 64.94 142 ILE A C 1
ATOM 1141 O O . ILE A 1 142 ? 5.324 -13.922 -15.013 1.00 64.94 142 ILE A O 1
ATOM 1145 N N . PRO A 1 143 ? 6.289 -11.904 -15.211 1.00 61.56 143 PRO A N 1
ATOM 1146 C CA . PRO A 1 143 ? 6.398 -12.014 -16.660 1.00 61.56 143 PRO A CA 1
ATOM 1147 C C . PRO A 1 143 ? 7.328 -13.183 -17.013 1.00 61.56 143 PRO A C 1
ATOM 1149 O O . PRO A 1 143 ? 8.376 -13.351 -16.387 1.00 61.56 143 PRO A O 1
ATOM 1152 N N . ASN A 1 144 ? 6.976 -13.979 -18.029 1.00 54.31 144 ASN A N 1
ATOM 1153 C CA . ASN A 1 144 ? 7.680 -15.225 -18.379 1.00 54.31 144 ASN A CA 1
ATOM 1154 C C . ASN A 1 144 ? 9.192 -15.080 -18.625 1.00 54.31 144 ASN A C 1
ATOM 1156 O O . ASN A 1 144 ? 9.933 -16.049 -18.493 1.00 54.31 144 ASN A O 1
ATOM 1160 N N . THR A 1 145 ? 9.664 -13.870 -18.912 1.00 56.06 145 THR A N 1
ATOM 1161 C CA . THR A 1 145 ? 11.081 -13.528 -19.078 1.00 56.06 145 THR A CA 1
ATOM 1162 C C . THR A 1 145 ? 11.906 -13.573 -17.784 1.00 56.06 145 THR A C 1
ATOM 1164 O O . THR A 1 145 ? 13.127 -13.488 -17.859 1.00 56.06 145 THR A O 1
ATOM 1167 N N . TYR A 1 146 ? 11.282 -13.698 -16.603 1.00 53.12 146 TYR A N 1
ATOM 1168 C CA . TYR A 1 146 ? 11.938 -13.558 -15.291 1.00 53.12 146 TYR A CA 1
ATOM 1169 C C . TYR A 1 146 ? 11.814 -14.787 -14.377 1.00 53.12 146 TYR A C 1
ATOM 1171 O O . TYR A 1 146 ? 11.937 -14.663 -13.158 1.00 53.12 146 TYR A O 1
ATOM 1179 N N . ARG A 1 147 ? 11.625 -15.990 -14.942 1.00 52.38 147 ARG A N 1
ATOM 1180 C CA . ARG A 1 147 ? 11.678 -17.277 -14.214 1.00 52.38 147 ARG A CA 1
ATOM 1181 C C . ARG A 1 147 ? 13.107 -17.620 -13.739 1.00 52.38 147 ARG A C 1
ATOM 1183 O O . ARG A 1 147 ? 13.652 -18.661 -14.083 1.00 52.38 147 ARG A O 1
ATOM 1190 N N . SER A 1 148 ? 13.742 -16.731 -12.974 1.00 50.72 148 SER A N 1
ATOM 1191 C CA . SER A 1 148 ? 15.028 -16.990 -12.324 1.00 50.72 148 SER A CA 1
ATOM 1192 C C . SER A 1 148 ? 14.800 -17.572 -10.917 1.00 50.72 148 SER A C 1
ATOM 1194 O O . SER A 1 148 ? 14.019 -16.993 -10.152 1.00 50.72 148 SER A O 1
ATOM 1196 N N . PRO A 1 149 ? 15.492 -18.665 -10.535 1.00 51.97 149 PRO A N 1
ATOM 1197 C CA . PRO A 1 149 ? 15.369 -19.311 -9.221 1.00 51.97 149 PRO A CA 1
ATOM 1198 C C . PRO A 1 149 ? 15.565 -18.364 -8.026 1.00 51.97 149 PRO A C 1
ATOM 1200 O O . PRO A 1 149 ? 14.970 -18.558 -6.967 1.00 51.97 149 PRO A O 1
ATOM 1203 N N . PHE A 1 150 ? 16.357 -17.301 -8.200 1.00 54.97 150 PHE A N 1
ATOM 1204 C CA . PHE A 1 150 ? 16.650 -16.321 -7.151 1.00 54.97 150 PHE A CA 1
ATOM 1205 C C . PHE A 1 150 ? 15.412 -15.571 -6.645 1.00 54.97 150 PHE A C 1
ATOM 1207 O O . PHE A 1 150 ? 15.320 -15.278 -5.453 1.00 54.97 150 PHE A O 1
ATOM 1214 N N . TYR A 1 151 ? 14.450 -15.270 -7.523 1.00 56.50 151 TYR A N 1
ATOM 1215 C CA . TYR A 1 151 ? 13.233 -14.566 -7.115 1.00 56.50 151 TYR A CA 1
ATOM 1216 C C . TYR A 1 151 ? 12.320 -15.470 -6.296 1.00 56.50 151 TYR A C 1
ATOM 1218 O O . TYR A 1 151 ? 11.791 -15.037 -5.277 1.00 56.50 151 TYR A O 1
ATOM 1226 N N . ILE A 1 152 ? 12.209 -16.739 -6.695 1.00 57.81 152 ILE A N 1
ATOM 1227 C CA . ILE A 1 152 ? 11.409 -17.748 -5.994 1.00 57.81 152 ILE A CA 1
ATOM 1228 C C . ILE A 1 152 ? 11.909 -17.905 -4.552 1.00 57.81 152 ILE A C 1
ATOM 1230 O O . ILE A 1 152 ? 11.104 -17.886 -3.629 1.00 57.81 152 ILE A O 1
ATOM 1234 N N . TYR A 1 153 ? 13.228 -17.950 -4.333 1.00 57.72 153 TYR A N 1
ATOM 1235 C CA . TYR A 1 153 ? 13.793 -18.052 -2.984 1.00 57.72 153 TYR A CA 1
ATOM 1236 C C . TYR A 1 153 ? 13.437 -16.858 -2.082 1.00 57.72 153 TYR A C 1
ATOM 1238 O O . TYR A 1 153 ? 13.067 -17.056 -0.928 1.00 57.72 153 TYR A O 1
ATOM 1246 N N . ARG A 1 154 ? 13.501 -15.616 -2.588 1.00 58.44 154 ARG A N 1
ATOM 1247 C CA . ARG A 1 154 ? 13.122 -14.427 -1.796 1.00 58.44 154 ARG A CA 1
ATOM 1248 C C . ARG A 1 154 ? 11.635 -14.406 -1.460 1.00 58.44 154 ARG A C 1
ATOM 1250 O O . ARG A 1 154 ? 11.268 -14.088 -0.338 1.00 58.44 154 ARG A O 1
ATOM 1257 N N . ILE A 1 155 ? 10.802 -14.804 -2.416 1.00 61.00 155 ILE A N 1
ATOM 1258 C CA . ILE A 1 155 ? 9.354 -14.926 -2.244 1.00 61.00 155 ILE A CA 1
ATOM 1259 C C . ILE A 1 155 ? 9.015 -15.934 -1.137 1.00 61.00 155 ILE A C 1
ATOM 1261 O O . ILE A 1 155 ? 8.185 -15.646 -0.280 1.00 61.00 155 ILE A O 1
ATOM 1265 N N . VAL A 1 156 ? 9.688 -17.088 -1.121 1.00 57.66 156 VAL A N 1
ATOM 1266 C CA . VAL A 1 156 ? 9.483 -18.129 -0.101 1.00 57.66 156 VAL A CA 1
ATOM 1267 C C . VAL A 1 156 ? 9.818 -17.627 1.309 1.00 57.66 156 VAL A C 1
ATOM 1269 O O . VAL A 1 156 ? 9.204 -18.089 2.260 1.00 57.66 156 VAL A O 1
ATOM 1272 N N . ARG A 1 157 ? 10.723 -16.649 1.472 1.00 57.19 157 ARG A N 1
ATOM 1273 C CA . ARG A 1 157 ? 11.051 -16.079 2.796 1.00 57.19 157 ARG A CA 1
ATOM 1274 C C . ARG A 1 157 ? 9.960 -15.179 3.383 1.00 57.19 157 ARG A C 1
ATOM 1276 O O . ARG A 1 157 ? 9.991 -14.937 4.584 1.00 57.19 157 ARG A O 1
ATOM 1283 N N . LEU A 1 158 ? 9.032 -14.679 2.568 1.00 57.25 158 LEU A N 1
ATOM 1284 C CA . LEU A 1 158 ? 7.932 -13.821 3.034 1.00 57.25 158 LEU A CA 1
ATOM 1285 C C . LEU A 1 158 ? 6.785 -14.609 3.656 1.00 57.25 158 LEU A C 1
ATOM 1287 O O . LEU A 1 158 ? 5.953 -14.039 4.354 1.00 57.25 158 LEU A O 1
ATOM 1291 N N . ILE A 1 159 ? 6.723 -15.905 3.367 1.00 57.09 159 ILE A N 1
ATOM 1292 C CA . ILE A 1 159 ? 5.727 -16.809 3.918 1.00 57.09 159 ILE A CA 1
ATOM 1293 C C . ILE A 1 159 ? 6.439 -17.584 5.030 1.00 57.09 159 ILE A C 1
ATOM 1295 O O . ILE A 1 159 ? 7.490 -18.175 4.766 1.00 57.09 159 ILE A O 1
ATOM 1299 N N . PRO A 1 160 ? 5.929 -17.600 6.273 1.00 49.78 160 PRO A N 1
ATOM 1300 C CA . PRO A 1 160 ? 6.449 -18.490 7.301 1.00 49.78 160 PRO A CA 1
ATOM 1301 C C . PRO A 1 160 ? 6.549 -19.918 6.740 1.00 49.78 160 PRO A C 1
ATOM 1303 O O . PRO A 1 160 ? 5.577 -20.457 6.210 1.00 49.78 160 PRO A O 1
ATOM 1306 N N . LEU A 1 161 ? 7.746 -20.514 6.824 1.00 44.44 161 LEU A N 1
ATOM 1307 C CA . LEU A 1 161 ? 8.133 -21.791 6.193 1.00 44.44 161 LEU A CA 1
ATOM 1308 C C . LEU A 1 161 ? 7.207 -22.984 6.513 1.00 44.44 161 LEU A C 1
ATOM 1310 O O . LEU A 1 161 ? 7.336 -24.033 5.890 1.00 44.44 161 LEU A O 1
ATOM 1314 N N . SER A 1 162 ? 6.280 -22.850 7.460 1.00 37.94 162 SER A N 1
ATOM 1315 C CA . SER A 1 162 ? 5.390 -23.917 7.903 1.00 37.94 162 SER A CA 1
ATOM 1316 C C . SER A 1 162 ? 4.204 -24.223 6.975 1.00 37.94 162 SER A C 1
ATOM 1318 O O . SER A 1 162 ? 3.586 -25.262 7.183 1.00 37.94 162 SER A O 1
ATOM 1320 N N . GLN A 1 163 ? 3.835 -23.372 6.000 1.00 45.41 163 GLN A N 1
ATOM 1321 C CA . GLN A 1 163 ? 2.488 -23.457 5.378 1.00 45.41 163 GLN A CA 1
ATOM 1322 C C . GLN A 1 163 ? 2.386 -23.027 3.894 1.00 45.41 163 GLN A C 1
ATOM 1324 O O . GLN A 1 163 ? 1.327 -22.608 3.422 1.00 45.41 163 GLN A O 1
ATOM 1329 N N . SER A 1 164 ? 3.469 -23.108 3.114 1.00 39.38 164 SER A N 1
ATOM 1330 C CA . SER A 1 164 ? 3.431 -22.709 1.693 1.00 39.38 164 SER A CA 1
ATOM 1331 C C . SER A 1 164 ? 3.040 -23.868 0.763 1.00 39.38 164 SER A C 1
ATOM 1333 O O . SER A 1 164 ? 3.657 -24.931 0.790 1.00 39.38 164 SER A O 1
ATOM 1335 N N . SER A 1 165 ? 2.035 -23.655 -0.096 1.00 40.47 165 SER A N 1
ATOM 1336 C CA . SER A 1 165 ? 1.739 -24.537 -1.234 1.00 40.47 165 SER A CA 1
ATOM 1337 C C . SER A 1 165 ? 1.978 -23.792 -2.550 1.00 40.47 165 SER A C 1
ATOM 1339 O O . SER A 1 165 ? 1.436 -22.708 -2.785 1.00 40.47 165 SER A O 1
ATOM 1341 N N . PHE A 1 166 ? 2.837 -24.357 -3.399 1.00 40.91 166 PHE A N 1
ATOM 1342 C CA . PHE A 1 166 ? 3.077 -23.869 -4.755 1.00 40.91 166 PHE A CA 1
ATOM 1343 C C . PHE A 1 166 ? 1.996 -24.471 -5.652 1.00 40.91 166 PHE A C 1
ATOM 1345 O O . PHE A 1 166 ? 2.022 -25.667 -5.936 1.00 40.91 166 PHE A O 1
ATOM 1352 N N . LEU A 1 167 ? 1.003 -23.677 -6.051 1.00 39.00 167 LEU A N 1
ATOM 1353 C CA . LEU A 1 167 ? 0.033 -24.115 -7.049 1.00 39.00 167 LEU A CA 1
ATOM 1354 C C . LEU A 1 167 ? 0.549 -23.696 -8.424 1.00 39.00 167 LEU A C 1
ATOM 1356 O O . LEU A 1 167 ? 0.504 -22.514 -8.780 1.00 39.00 167 LEU A O 1
ATOM 1360 N N . ASP A 1 168 ? 1.024 -24.681 -9.187 1.00 34.78 168 ASP A N 1
ATOM 1361 C CA . ASP A 1 168 ? 1.249 -24.528 -10.620 1.00 34.78 168 ASP A CA 1
ATOM 1362 C C . ASP A 1 168 ? -0.095 -24.208 -11.282 1.00 34.78 168 ASP A C 1
ATOM 1364 O O . ASP A 1 168 ? -1.039 -25.002 -11.268 1.00 34.78 168 ASP A O 1
ATOM 1368 N N . SER A 1 169 ? -0.213 -23.001 -11.833 1.00 36.22 169 SER A N 1
ATOM 1369 C CA . SER A 1 169 ? -1.365 -22.651 -12.654 1.00 36.22 169 SER A CA 1
ATOM 1370 C C . SER A 1 169 ? -1.312 -23.436 -13.967 1.00 36.22 169 SER A C 1
ATOM 1372 O O . SER A 1 169 ? -0.248 -23.500 -14.588 1.00 36.22 169 SER A O 1
ATOM 1374 N N . PRO A 1 170 ? -2.450 -23.938 -14.484 1.00 35.53 170 PRO A N 1
ATOM 1375 C CA . PRO A 1 170 ? -2.511 -24.517 -15.828 1.00 35.53 170 PRO A CA 1
ATOM 1376 C C . PRO A 1 170 ? -2.243 -23.478 -16.932 1.00 35.53 170 PRO A C 1
ATOM 1378 O O . PRO A 1 170 ? -2.097 -23.834 -18.099 1.00 35.53 170 PRO A O 1
ATOM 1381 N N . HIS A 1 171 ? -2.168 -22.188 -16.585 1.00 33.72 171 HIS A N 1
ATOM 1382 C CA . HIS A 1 171 ? -1.797 -21.119 -17.497 1.00 33.72 171 HIS A CA 1
ATOM 1383 C C . HIS A 1 171 ? -0.311 -20.761 -17.304 1.00 33.72 171 HIS A C 1
ATOM 1385 O O . HIS A 1 171 ? 0.074 -20.398 -16.189 1.00 33.72 171 HIS A O 1
ATOM 1391 N N . PRO A 1 172 ? 0.526 -20.762 -18.361 1.00 36.75 172 PRO A N 1
ATOM 1392 C CA . PRO A 1 172 ? 1.991 -20.683 -18.263 1.00 36.75 172 PRO A CA 1
ATOM 1393 C C . PRO A 1 172 ? 2.560 -19.355 -17.725 1.00 36.75 172 PRO A C 1
ATOM 1395 O O . PRO A 1 172 ? 3.762 -19.139 -17.824 1.00 36.75 172 PRO A O 1
ATOM 1398 N N . SER A 1 173 ? 1.744 -18.469 -17.153 1.00 39.22 173 SER A N 1
ATOM 1399 C CA . SER A 1 173 ? 2.097 -17.094 -16.758 1.00 39.22 173 SER A CA 1
ATOM 1400 C C . SER A 1 173 ? 1.753 -16.758 -15.300 1.00 39.22 173 SER A C 1
ATOM 1402 O O . SER A 1 173 ? 1.876 -15.603 -14.900 1.00 39.22 173 SER A O 1
ATOM 1404 N N . PHE A 1 174 ? 1.262 -17.722 -14.519 1.00 38.81 174 PHE A N 1
ATOM 1405 C CA . PHE A 1 174 ? 0.685 -17.466 -13.200 1.00 38.81 174 PHE A CA 1
ATOM 1406 C C . PHE A 1 174 ? 1.293 -18.398 -12.156 1.00 38.81 174 PHE A C 1
ATOM 1408 O O . PHE A 1 174 ? 1.134 -19.608 -12.254 1.00 38.81 174 PHE A O 1
ATOM 1415 N N . ASN A 1 175 ? 1.916 -17.829 -11.126 1.00 45.50 175 ASN A N 1
ATOM 1416 C CA . ASN A 1 175 ? 2.271 -18.567 -9.919 1.00 45.50 175 ASN A CA 1
ATOM 1417 C C . ASN A 1 175 ? 1.432 -17.999 -8.776 1.00 45.50 175 ASN A C 1
ATOM 1419 O O . ASN A 1 175 ? 1.537 -16.815 -8.449 1.00 45.50 175 ASN A O 1
ATOM 1423 N N . ARG A 1 176 ? 0.562 -18.825 -8.192 1.00 41.72 176 ARG A N 1
ATOM 1424 C CA . ARG A 1 176 ? -0.256 -18.441 -7.041 1.00 41.72 176 ARG A CA 1
ATOM 1425 C C . ARG A 1 176 ? 0.271 -19.169 -5.815 1.00 41.72 176 ARG A C 1
ATOM 1427 O O . ARG A 1 176 ? 0.239 -20.395 -5.776 1.00 41.72 176 ARG A O 1
ATOM 1434 N N . LEU A 1 177 ? 0.717 -18.411 -4.820 1.00 46.75 177 LEU A N 1
ATOM 1435 C CA . LEU A 1 177 ? 1.045 -18.946 -3.506 1.00 46.75 177 LEU A CA 1
ATOM 1436 C C . LEU A 1 177 ? -0.153 -18.704 -2.592 1.00 46.75 177 LEU A C 1
ATOM 1438 O O . LEU A 1 177 ? -0.606 -17.572 -2.422 1.00 46.75 177 LEU A O 1
ATOM 1442 N N . ARG A 1 178 ? -0.706 -19.784 -2.046 1.00 38.53 178 ARG A N 1
ATOM 1443 C CA . ARG A 1 178 ? -1.750 -19.724 -1.019 1.00 38.53 178 ARG A CA 1
ATOM 1444 C C . ARG A 1 178 ? -1.222 -20.362 0.253 1.00 38.53 178 ARG A C 1
ATOM 1446 O O . ARG A 1 178 ? -0.654 -21.458 0.192 1.00 38.53 178 ARG A O 1
ATOM 1453 N N . ASN A 1 179 ? -1.440 -19.681 1.374 1.00 35.81 179 ASN A N 1
ATOM 1454 C CA . ASN A 1 179 ? -1.338 -20.290 2.688 1.00 35.81 179 ASN A CA 1
ATOM 1455 C C . ASN A 1 179 ? -2.465 -21.328 2.822 1.00 35.81 179 ASN A C 1
ATOM 1457 O O . ASN A 1 179 ? -3.618 -21.056 2.472 1.00 35.81 179 ASN A O 1
ATOM 1461 N N . ILE A 1 180 ? -2.118 -22.530 3.270 1.00 35.62 180 ILE A N 1
ATOM 1462 C CA .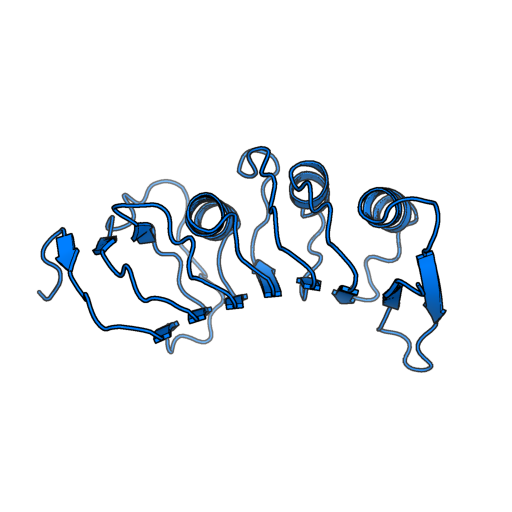 ILE A 1 180 ? -3.093 -23.531 3.688 1.00 35.62 180 ILE A CA 1
ATOM 1463 C C . ILE A 1 180 ? -2.885 -23.756 5.187 1.00 35.62 180 ILE A C 1
ATOM 1465 O O . ILE A 1 180 ? -2.102 -24.620 5.574 1.00 35.62 180 ILE A O 1
ATOM 1469 N N . GLY A 1 181 ? -3.640 -23.000 5.990 1.00 35.50 181 GLY A N 1
ATOM 1470 C CA . GLY A 1 181 ? -3.970 -23.318 7.385 1.00 35.50 181 GLY A CA 1
ATOM 1471 C C . GLY A 1 181 ? -3.130 -22.618 8.430 1.00 35.50 181 GLY A C 1
ATOM 1472 O O . GLY A 1 181 ? -2.103 -23.218 8.792 1.00 35.50 181 GLY A O 1
#

Radius of gyration: 16.8 Å; chains: 1; bounding box: 33×51×32 Å